Protein AF-A0A2V5MJE3-F1 (afdb_monomer_lite)

Structure (mmCIF, N/CA/C/O backbone):
data_AF-A0A2V5MJE3-F1
#
_entry.id   AF-A0A2V5MJE3-F1
#
loop_
_atom_site.group_PDB
_atom_site.id
_atom_site.type_symbol
_atom_site.label_atom_id
_atom_site.label_alt_id
_atom_site.label_comp_id
_atom_site.label_asym_id
_atom_site.label_entity_id
_atom_site.label_seq_id
_atom_site.pdbx_PDB_ins_code
_atom_site.Cartn_x
_atom_site.Cartn_y
_atom_site.Cartn_z
_atom_site.occupancy
_atom_site.B_iso_or_equiv
_atom_site.auth_seq_id
_atom_site.auth_comp_id
_atom_site.auth_asym_id
_atom_site.auth_atom_id
_atom_site.pdbx_PDB_model_num
ATOM 1 N N . MET A 1 1 ? -2.260 16.675 9.552 1.00 56.50 1 MET A N 1
ATOM 2 C CA . MET A 1 1 ? -2.478 15.252 9.906 1.00 56.50 1 MET A CA 1
ATOM 3 C C . MET A 1 1 ? -3.035 15.074 11.320 1.00 56.50 1 MET A C 1
ATOM 5 O O . MET A 1 1 ? -4.182 14.671 11.434 1.00 56.50 1 MET A O 1
ATOM 9 N N . ARG A 1 2 ? -2.314 15.450 12.391 1.00 57.69 2 ARG A N 1
ATOM 10 C CA . ARG A 1 2 ? -2.773 15.284 13.791 1.00 57.69 2 ARG A CA 1
ATOM 11 C C . ARG A 1 2 ? -4.132 15.934 14.104 1.00 57.69 2 ARG A C 1
ATOM 13 O O . ARG A 1 2 ? -4.982 15.295 14.707 1.00 57.69 2 ARG A O 1
ATOM 20 N N . GLY A 1 3 ? -4.358 17.166 13.639 1.00 64.81 3 GLY A N 1
ATOM 21 C CA . GLY A 1 3 ? -5.637 17.865 13.837 1.00 64.81 3 GLY A CA 1
ATOM 22 C C . GLY A 1 3 ? -6.823 17.187 13.143 1.00 64.81 3 GLY A C 1
ATOM 23 O O . GLY A 1 3 ? -7.894 17.089 13.729 1.00 64.81 3 GLY A O 1
ATOM 24 N N . TYR A 1 4 ? -6.613 16.647 11.938 1.00 70.19 4 TYR A N 1
ATOM 25 C CA . TYR A 1 4 ? -7.650 15.916 11.204 1.00 70.19 4 TYR A CA 1
ATOM 26 C C . TYR A 1 4 ? -7.988 14.581 11.877 1.00 70.19 4 TYR A C 1
ATOM 28 O O . TYR A 1 4 ? -9.159 14.283 12.061 1.00 70.19 4 TYR A O 1
ATOM 36 N N . LEU A 1 5 ? -6.980 13.810 12.308 1.00 66.38 5 LEU A N 1
ATOM 37 C CA . LEU A 1 5 ? -7.201 12.525 12.983 1.00 66.38 5 LEU A CA 1
ATOM 38 C C . LEU A 1 5 ? -7.957 12.692 14.309 1.00 66.38 5 LEU A C 1
ATOM 40 O O . LEU A 1 5 ? -8.891 11.942 14.573 1.00 66.38 5 LEU A O 1
ATOM 44 N N . HIS A 1 6 ? -7.609 13.712 15.101 1.00 64.00 6 HIS A N 1
ATOM 45 C CA . HIS A 1 6 ? -8.340 14.032 16.330 1.00 64.00 6 HIS A CA 1
ATOM 46 C C . HIS A 1 6 ? -9.774 14.482 16.056 1.00 64.00 6 HIS A C 1
ATOM 48 O O . HIS A 1 6 ? -10.692 14.034 16.737 1.00 64.00 6 HIS A O 1
ATOM 54 N N . TRP A 1 7 ? -9.976 15.345 15.057 1.00 70.44 7 TRP A N 1
ATOM 55 C CA . TRP A 1 7 ? -11.313 15.788 14.667 1.00 70.44 7 TRP A CA 1
ATOM 56 C C . TRP A 1 7 ? -12.177 14.629 14.143 1.00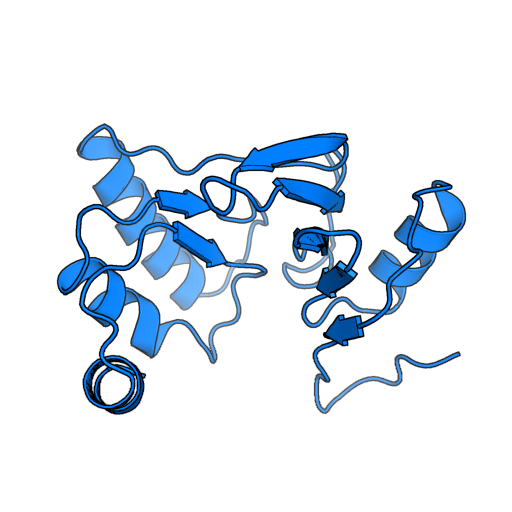 70.44 7 TRP A C 1
ATOM 58 O O . TRP A 1 7 ? -13.354 14.545 14.476 1.00 70.44 7 TRP A O 1
ATOM 68 N N . ALA A 1 8 ? -11.580 13.690 13.405 1.00 66.00 8 ALA A N 1
ATOM 69 C CA . ALA A 1 8 ? -12.234 12.479 12.912 1.00 66.00 8 ALA A CA 1
ATOM 70 C C . ALA A 1 8 ? -12.448 11.399 13.999 1.00 66.00 8 ALA A C 1
ATOM 72 O O . ALA A 1 8 ? -12.935 10.314 13.691 1.00 66.00 8 ALA A O 1
ATOM 73 N N . GLY A 1 9 ? -12.073 11.660 15.260 1.00 68.31 9 GLY A N 1
ATOM 74 C CA . GLY A 1 9 ? -12.240 10.721 16.376 1.00 68.31 9 GLY A CA 1
ATOM 75 C C . GLY A 1 9 ? -11.301 9.508 16.342 1.00 68.31 9 GLY A C 1
ATOM 76 O O . GLY A 1 9 ? -11.528 8.529 17.055 1.00 68.31 9 GLY A O 1
ATOM 77 N N . VAL A 1 10 ? -10.241 9.547 15.527 1.00 67.56 10 VAL A N 1
ATOM 78 C CA . VAL A 1 10 ? -9.266 8.457 15.405 1.00 67.56 10 VAL A CA 1
ATOM 79 C C . VAL A 1 10 ? -8.329 8.478 16.610 1.00 67.56 10 VAL A C 1
ATOM 81 O O . VAL A 1 10 ? -7.361 9.233 16.660 1.00 67.56 10 VAL A O 1
ATOM 84 N N . ASN A 1 11 ? -8.613 7.613 17.583 1.00 64.31 11 ASN A N 1
ATOM 85 C CA . ASN A 1 11 ? -7.830 7.495 18.818 1.00 64.31 11 ASN A CA 1
ATOM 86 C C . ASN A 1 11 ? -6.788 6.363 18.781 1.00 64.31 11 ASN A C 1
ATOM 88 O O . ASN A 1 11 ? -5.959 6.262 19.683 1.00 64.31 11 ASN A O 1
ATOM 92 N N . GLN A 1 12 ? -6.820 5.503 17.757 1.00 62.75 12 GLN A N 1
ATOM 93 C CA . GLN A 1 12 ? -5.835 4.441 17.543 1.00 62.75 12 GLN A CA 1
ATOM 94 C C . GLN A 1 12 ? -5.557 4.249 16.052 1.00 62.75 12 GLN A C 1
ATOM 96 O O . GLN A 1 12 ? -6.478 4.212 15.241 1.00 62.75 12 GLN A O 1
ATOM 101 N N . LEU A 1 13 ? -4.280 4.072 15.716 1.00 65.12 13 LEU A N 1
ATOM 102 C CA . LEU A 1 13 ? -3.821 3.653 14.397 1.00 65.12 13 LEU A CA 1
ATOM 103 C C . LEU A 1 13 ? -3.150 2.287 14.519 1.00 65.12 13 LEU A C 1
ATOM 105 O O . LEU A 1 13 ? -2.193 2.116 15.276 1.00 65.12 13 LEU A O 1
ATOM 109 N N . THR A 1 14 ? -3.666 1.310 13.779 1.00 64.12 14 THR A N 1
ATOM 110 C CA . THR A 1 14 ? -3.206 -0.084 13.848 1.00 64.12 14 THR A CA 1
ATOM 111 C C . THR A 1 14 ? -2.098 -0.377 12.838 1.00 64.12 14 THR A C 1
ATOM 113 O O . THR A 1 14 ? -1.239 -1.223 13.090 1.00 64.12 14 THR A O 1
ATOM 116 N N . GLY A 1 15 ? -2.076 0.350 11.720 1.00 65.25 15 GLY A N 1
ATOM 117 C CA . GLY A 1 15 ? -1.092 0.183 10.660 1.00 65.25 15 GLY A CA 1
ATOM 118 C C . GLY A 1 15 ? -0.798 1.487 9.927 1.00 65.25 15 GLY A C 1
ATOM 119 O O . GLY A 1 15 ? -1.655 2.363 9.829 1.00 65.25 15 GLY A O 1
ATOM 120 N N . LEU A 1 16 ? 0.428 1.596 9.428 1.00 72.19 16 LEU A N 1
ATOM 121 C CA . LEU A 1 16 ? 0.898 2.636 8.527 1.00 72.19 16 LEU A CA 1
ATOM 122 C C . LEU A 1 16 ? 1.618 1.953 7.369 1.00 72.19 16 LEU A C 1
ATOM 124 O O . LEU A 1 16 ? 2.581 1.217 7.591 1.00 72.19 16 LEU A O 1
ATOM 128 N N . VAL A 1 17 ? 1.146 2.206 6.152 1.00 70.62 17 VAL A N 1
ATOM 129 C CA . VAL A 1 17 ? 1.814 1.779 4.923 1.00 70.62 17 VAL A CA 1
ATOM 130 C C . VAL A 1 17 ? 2.564 2.973 4.363 1.00 70.62 17 VAL A C 1
ATOM 132 O O . VAL A 1 17 ? 1.961 4.011 4.091 1.00 70.62 17 VAL A O 1
ATOM 135 N N . LEU A 1 18 ? 3.874 2.822 4.206 1.00 67.38 18 LEU A N 1
ATOM 136 C CA . LEU A 1 18 ? 4.715 3.762 3.483 1.00 67.38 18 LEU A CA 1
ATOM 137 C C . LEU A 1 18 ? 4.917 3.205 2.081 1.00 67.38 18 LEU A C 1
ATOM 139 O O . LEU A 1 18 ? 5.621 2.216 1.891 1.00 67.38 18 LEU A O 1
ATOM 143 N N . THR A 1 19 ? 4.227 3.796 1.110 1.00 58.62 19 THR A N 1
ATOM 144 C CA . THR A 1 19 ? 4.228 3.292 -0.264 1.00 58.62 19 THR A CA 1
ATOM 145 C C . THR A 1 19 ? 5.563 3.551 -0.962 1.00 58.62 19 THR A C 1
ATOM 147 O O . THR A 1 19 ? 6.046 2.673 -1.673 1.00 58.62 19 THR A O 1
ATOM 150 N N . HIS A 1 20 ? 6.194 4.702 -0.711 1.00 61.41 20 HIS A N 1
ATOM 151 C CA . HIS A 1 20 ? 7.543 5.051 -1.165 1.00 61.41 20 HIS A CA 1
ATOM 152 C C . HIS A 1 20 ? 8.181 6.115 -0.249 1.00 61.41 20 HIS A C 1
ATOM 154 O O . HIS A 1 20 ? 7.524 6.710 0.609 1.00 61.41 20 HIS A O 1
ATOM 160 N N . GLY A 1 21 ? 9.492 6.314 -0.398 1.00 52.84 21 GLY A N 1
ATOM 161 C CA . GLY A 1 21 ? 10.320 7.152 0.469 1.00 52.84 21 GLY A CA 1
ATOM 162 C C . GLY A 1 21 ? 10.348 8.639 0.117 1.00 52.84 21 GLY A C 1
ATOM 163 O O . GLY A 1 21 ? 11.399 9.247 0.310 1.00 52.84 21 GLY A O 1
ATOM 164 N N . ASP A 1 22 ? 9.264 9.239 -0.386 1.00 51.81 22 ASP A N 1
ATOM 165 C CA . ASP A 1 22 ? 9.331 10.641 -0.805 1.00 51.81 22 ASP A CA 1
ATOM 166 C C . ASP A 1 22 ? 9.557 11.601 0.378 1.00 51.81 22 ASP A C 1
ATOM 168 O O . ASP A 1 22 ? 8.791 11.737 1.343 1.00 51.81 22 ASP A O 1
ATOM 172 N N . SER A 1 23 ? 10.669 12.311 0.236 1.00 46.53 23 SER A N 1
ATOM 173 C CA . SER A 1 23 ? 11.122 13.472 0.979 1.00 46.53 23 SER A CA 1
ATOM 174 C C . SER A 1 23 ? 10.040 14.512 1.315 1.00 46.53 23 SER A C 1
ATOM 176 O O . SER A 1 23 ? 10.122 15.112 2.392 1.00 46.53 23 SER A O 1
ATOM 178 N N . GLN A 1 24 ? 9.017 14.708 0.471 1.00 49.62 24 GLN A N 1
ATOM 179 C CA . GLN A 1 24 ? 7.966 15.708 0.712 1.00 49.62 24 GLN A CA 1
ATOM 180 C C . GLN A 1 24 ? 6.935 15.291 1.780 1.00 49.62 24 GLN A C 1
ATOM 182 O O . GLN A 1 24 ? 6.218 16.143 2.308 1.00 49.62 24 GLN A O 1
ATOM 187 N N . HIS A 1 25 ? 6.912 14.015 2.191 1.00 52.25 25 HIS A N 1
ATOM 188 C CA . HIS A 1 25 ? 5.867 13.452 3.063 1.00 52.25 25 HIS A CA 1
ATOM 189 C C . HIS A 1 25 ? 6.357 12.993 4.456 1.00 52.25 25 HIS A C 1
ATOM 191 O O . HIS A 1 25 ? 5.554 12.729 5.356 1.00 52.25 25 HIS A O 1
ATOM 197 N N . ILE A 1 26 ? 7.673 12.956 4.704 1.00 54.66 26 ILE A N 1
ATOM 198 C CA . ILE A 1 26 ? 8.258 12.337 5.916 1.00 54.66 26 ILE A CA 1
ATOM 199 C C . ILE A 1 26 ? 8.167 13.214 7.180 1.00 54.66 26 ILE A C 1
ATOM 201 O O . ILE A 1 26 ? 8.245 12.704 8.301 1.00 54.66 26 ILE A O 1
ATOM 205 N N . GLY A 1 27 ? 7.922 14.522 7.042 1.00 55.19 27 GLY A N 1
ATOM 206 C CA . GLY A 1 27 ? 7.810 15.438 8.187 1.00 55.19 27 GLY A CA 1
ATOM 207 C C . GLY A 1 27 ? 6.700 15.070 9.184 1.00 55.19 27 GLY A C 1
ATOM 208 O O . GLY A 1 27 ? 6.860 15.286 10.384 1.00 55.19 27 GLY A O 1
ATOM 209 N N . GLY A 1 28 ? 5.598 14.475 8.712 1.00 60.06 28 GLY A N 1
ATOM 210 C CA . GLY A 1 28 ? 4.485 14.045 9.566 1.00 60.06 28 GLY A CA 1
ATOM 211 C C . GLY A 1 28 ? 4.669 12.664 10.201 1.00 60.06 28 GLY A C 1
ATOM 212 O O . GLY A 1 28 ? 4.084 12.392 11.250 1.00 60.06 28 GLY A O 1
ATOM 213 N N . ILE A 1 29 ? 5.492 11.798 9.599 1.00 66.38 29 ILE A N 1
ATOM 214 C CA . ILE A 1 29 ? 5.637 10.392 10.009 1.00 66.38 29 ILE A CA 1
ATOM 215 C C . ILE A 1 29 ? 6.348 10.287 11.360 1.00 66.38 29 ILE A C 1
ATOM 217 O O . ILE A 1 29 ? 5.919 9.530 12.224 1.00 66.38 29 ILE A O 1
ATOM 221 N N . THR A 1 30 ? 7.397 11.079 11.588 1.00 65.94 30 THR A N 1
ATOM 222 C CA . THR A 1 30 ? 8.124 11.123 12.873 1.00 65.94 30 THR A CA 1
ATOM 223 C C . THR A 1 30 ? 7.210 11.448 14.049 1.00 65.94 30 THR A C 1
ATOM 225 O O . THR A 1 30 ? 7.285 10.810 15.102 1.00 65.94 30 THR A O 1
ATOM 228 N N . GLN A 1 31 ? 6.337 12.438 13.868 1.00 68.06 31 GLN A N 1
ATOM 229 C CA . GLN A 1 31 ? 5.389 12.849 14.893 1.00 68.06 31 GLN A CA 1
ATOM 230 C C . GLN A 1 31 ? 4.300 11.787 15.095 1.00 68.06 31 GLN A C 1
ATOM 232 O O . GLN A 1 31 ? 3.989 11.451 16.234 1.00 68.06 31 GLN A O 1
ATOM 237 N N . LEU A 1 32 ? 3.802 11.181 14.012 1.00 71.00 32 LEU A N 1
ATOM 238 C CA . LEU A 1 32 ? 2.828 10.090 14.072 1.00 71.00 32 LEU A CA 1
ATOM 239 C C . LEU A 1 32 ? 3.375 8.853 14.805 1.00 71.00 32 LEU A C 1
ATOM 241 O O . LEU A 1 32 ? 2.692 8.297 15.655 1.00 71.00 32 LEU A O 1
ATOM 245 N N . LEU A 1 33 ? 4.613 8.441 14.522 1.00 69.44 33 LEU A N 1
ATOM 246 C CA . LEU A 1 33 ? 5.256 7.306 15.197 1.00 69.44 33 LEU A CA 1
ATOM 247 C C . LEU A 1 33 ? 5.486 7.573 16.692 1.00 69.44 33 LEU A C 1
ATOM 249 O O . LEU A 1 33 ? 5.466 6.639 17.493 1.00 69.44 33 LEU A O 1
ATOM 253 N N . SER A 1 34 ? 5.675 8.841 17.069 1.00 69.25 34 SER A N 1
ATOM 254 C CA . SER A 1 34 ? 5.779 9.257 18.472 1.00 69.25 34 SER A CA 1
ATOM 255 C C . SER A 1 34 ? 4.421 9.210 19.180 1.00 69.25 34 SER A C 1
ATOM 257 O O . SER A 1 34 ? 4.335 8.731 20.308 1.00 69.25 34 SER A O 1
ATOM 259 N N . ASP A 1 35 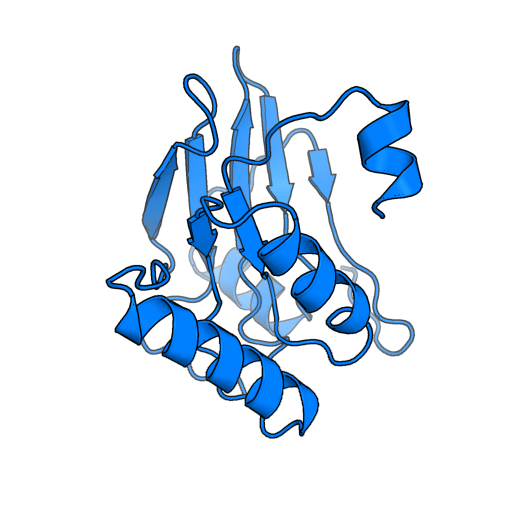? 3.358 9.670 18.512 1.00 71.44 35 ASP A N 1
ATOM 260 C CA . ASP A 1 35 ? 1.994 9.680 19.053 1.00 71.44 35 ASP A CA 1
ATOM 261 C C . ASP A 1 35 ? 1.360 8.266 19.076 1.00 71.44 35 ASP A C 1
ATOM 263 O O . ASP A 1 35 ? 0.542 7.966 19.946 1.00 71.44 35 ASP A O 1
ATOM 267 N N . PHE A 1 36 ? 1.762 7.371 18.163 1.00 71.12 36 PHE A N 1
ATOM 268 C CA . PHE A 1 36 ? 1.218 6.014 18.005 1.00 71.12 36 PHE A CA 1
ATOM 269 C C . PHE A 1 36 ? 2.321 4.941 18.030 1.00 71.12 36 PHE A C 1
ATOM 271 O O . PHE A 1 36 ? 2.589 4.282 17.024 1.00 71.12 36 PHE A O 1
ATOM 278 N N . PRO A 1 37 ? 2.941 4.674 19.192 1.00 64.38 37 PRO A N 1
ATOM 279 C CA . PRO A 1 37 ? 4.132 3.827 19.274 1.00 64.38 37 PRO A CA 1
ATOM 280 C C . PRO A 1 37 ? 3.888 2.357 18.896 1.00 64.38 37 PRO A C 1
ATOM 282 O O . PRO A 1 37 ? 4.841 1.630 18.634 1.00 64.38 37 PRO A O 1
ATOM 285 N N . ARG A 1 38 ? 2.636 1.881 18.893 1.00 66.12 38 ARG A N 1
ATOM 286 C CA . ARG A 1 38 ? 2.275 0.476 18.609 1.00 66.12 38 ARG A CA 1
ATOM 287 C C . ARG A 1 38 ? 1.847 0.221 17.161 1.00 66.12 38 ARG A C 1
ATOM 289 O O . ARG A 1 38 ? 1.421 -0.889 16.855 1.00 66.12 38 ARG A O 1
ATOM 296 N N . ILE A 1 39 ? 1.928 1.228 16.297 1.00 69.56 39 ILE A N 1
ATOM 297 C CA . ILE A 1 39 ? 1.498 1.114 14.906 1.00 69.56 39 ILE A CA 1
ATOM 298 C C . ILE A 1 39 ? 2.369 0.100 14.153 1.00 69.56 39 ILE A C 1
ATOM 300 O O . ILE A 1 39 ? 3.596 0.103 14.285 1.00 69.56 39 ILE A O 1
ATOM 304 N N . ARG A 1 40 ? 1.750 -0.799 13.377 1.00 67.88 40 ARG A N 1
ATOM 305 C CA . ARG A 1 40 ? 2.507 -1.679 12.480 1.00 67.88 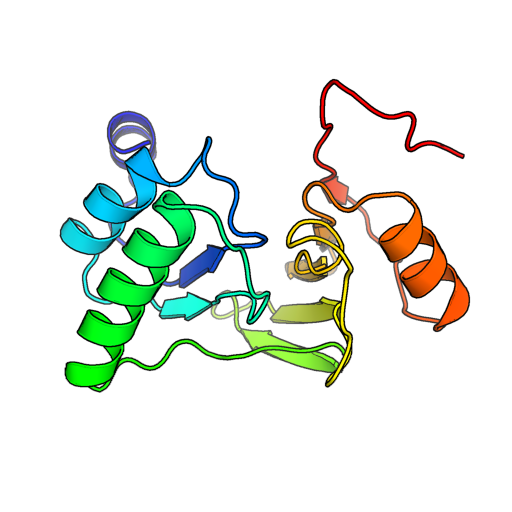40 ARG A CA 1
ATOM 306 C C . ARG A 1 40 ? 2.987 -0.879 11.281 1.00 67.88 40 ARG A C 1
ATOM 308 O O . ARG A 1 40 ? 2.172 -0.277 10.592 1.00 67.88 40 ARG A O 1
ATOM 315 N N . LEU A 1 41 ? 4.290 -0.902 11.031 1.00 69.62 41 LEU A N 1
ATOM 316 C CA . LEU A 1 41 ? 4.879 -0.240 9.878 1.00 69.62 41 LEU A CA 1
ATOM 317 C C . LEU A 1 41 ? 5.094 -1.244 8.747 1.00 69.62 41 LEU A C 1
ATOM 319 O O . LEU A 1 41 ? 5.745 -2.274 8.939 1.00 69.62 41 LEU A O 1
ATOM 323 N N . ILE A 1 42 ? 4.546 -0.925 7.582 1.00 69.31 42 ILE A N 1
ATOM 324 C CA . ILE A 1 42 ? 4.866 -1.574 6.315 1.00 69.31 42 ILE A CA 1
ATOM 325 C C . ILE A 1 42 ? 5.694 -0.567 5.531 1.00 69.31 42 ILE A C 1
ATOM 327 O O . ILE A 1 42 ? 5.265 0.574 5.354 1.00 69.31 42 ILE A O 1
ATOM 331 N N . ASP A 1 43 ? 6.884 -0.988 5.121 1.00 66.19 43 ASP A N 1
ATOM 332 C CA . ASP A 1 43 ? 7.841 -0.140 4.423 1.00 66.19 43 ASP A CA 1
ATOM 333 C C . ASP A 1 43 ? 8.327 -0.839 3.157 1.00 66.19 43 ASP A C 1
ATOM 335 O O . ASP A 1 43 ? 8.456 -2.069 3.108 1.00 66.19 43 ASP A O 1
ATOM 339 N N . ASN A 1 44 ? 8.599 -0.037 2.141 1.00 62.56 44 ASN A N 1
ATOM 340 C CA . ASN A 1 44 ? 9.162 -0.495 0.890 1.00 62.56 44 ASN A CA 1
ATOM 341 C C . ASN A 1 44 ? 10.692 -0.625 1.042 1.00 62.56 44 ASN A C 1
ATOM 343 O O . ASN A 1 44 ? 11.338 0.333 1.465 1.00 62.56 44 ASN A O 1
ATOM 347 N N . PRO A 1 45 ? 11.315 -1.770 0.695 1.00 53.12 45 PRO A N 1
ATOM 348 C CA . PRO A 1 45 ? 12.766 -1.962 0.812 1.00 53.12 45 PRO A CA 1
ATOM 349 C C . PRO A 1 45 ? 13.614 -1.129 -0.169 1.00 53.12 45 PRO A C 1
ATOM 351 O O . PRO A 1 45 ? 14.822 -1.364 -0.265 1.00 53.12 45 PRO A O 1
ATOM 354 N N . ALA A 1 46 ? 13.012 -0.194 -0.903 1.00 55.03 46 ALA A N 1
ATOM 355 C CA . ALA A 1 46 ? 13.676 0.576 -1.933 1.00 55.03 46 ALA A CA 1
ATOM 356 C C . ALA A 1 46 ? 14.840 1.428 -1.403 1.00 55.03 46 ALA A C 1
ATOM 358 O O . ALA A 1 46 ? 14.644 2.237 -0.490 1.00 55.03 46 ALA A O 1
ATOM 359 N N . PRO A 1 47 ? 16.060 1.287 -1.958 1.00 50.25 47 PRO A N 1
ATOM 360 C CA . PRO A 1 47 ? 17.199 2.082 -1.534 1.00 50.25 47 PRO A CA 1
ATOM 361 C C . PRO A 1 47 ? 17.095 3.507 -2.091 1.00 50.25 47 PRO A C 1
ATOM 363 O O . PRO A 1 47 ? 17.639 3.816 -3.149 1.00 50.25 47 PRO A O 1
ATOM 366 N N . ASP A 1 48 ? 16.452 4.405 -1.349 1.00 53.28 48 ASP A N 1
ATOM 367 C CA . ASP A 1 48 ? 16.512 5.836 -1.643 1.00 53.28 48 ASP A CA 1
ATOM 368 C C . ASP A 1 48 ? 17.763 6.469 -1.004 1.00 53.28 48 ASP A C 1
ATOM 370 O O . ASP A 1 48 ? 18.041 6.348 0.196 1.00 53.28 48 ASP A O 1
ATOM 374 N N . ARG A 1 49 ? 18.546 7.178 -1.823 1.00 47.94 49 ARG A N 1
ATOM 375 C CA . ARG A 1 49 ? 19.762 7.893 -1.407 1.00 47.94 49 ARG A CA 1
ATOM 376 C C . ARG A 1 49 ? 19.462 9.248 -0.756 1.00 47.94 49 ARG A C 1
ATOM 378 O O . ARG A 1 49 ? 20.406 9.932 -0.332 1.00 47.94 49 ARG A O 1
ATOM 385 N N . SER A 1 50 ? 18.196 9.648 -0.639 1.00 53.66 50 SER A N 1
ATOM 386 C CA . SER A 1 50 ? 17.811 10.908 -0.009 1.00 53.66 50 SER A CA 1
ATOM 387 C C . SER A 1 50 ? 18.188 10.962 1.484 1.00 53.66 50 SER A C 1
ATOM 389 O O . SER A 1 50 ? 18.198 9.976 2.229 1.00 53.66 50 SER A O 1
ATOM 391 N N . VAL A 1 51 ? 18.538 12.165 1.957 1.00 51.75 51 VAL A N 1
ATOM 392 C CA . VAL A 1 51 ? 18.862 12.436 3.375 1.00 51.75 51 VAL A CA 1
ATOM 393 C C . VAL A 1 51 ? 17.685 12.073 4.290 1.00 51.75 51 VAL A C 1
ATOM 395 O O . VAL A 1 51 ? 17.880 11.694 5.449 1.00 51.75 51 VAL A O 1
ATOM 398 N N . ILE A 1 52 ? 16.469 12.193 3.761 1.00 54.38 52 ILE A N 1
ATOM 399 C CA . ILE A 1 52 ? 15.223 12.020 4.493 1.00 54.38 52 ILE A CA 1
ATOM 400 C C . ILE A 1 52 ? 14.886 10.533 4.628 1.00 54.38 52 ILE A C 1
ATOM 402 O O . ILE A 1 52 ? 14.579 10.101 5.741 1.00 54.38 52 ILE A O 1
ATOM 406 N N . HIS A 1 53 ? 15.104 9.725 3.584 1.00 57.94 53 HIS A N 1
ATOM 407 C CA . HIS A 1 53 ? 15.032 8.271 3.701 1.00 57.94 53 HIS A CA 1
ATOM 408 C C . HIS A 1 53 ? 16.045 7.748 4.723 1.00 57.94 53 HIS A C 1
ATOM 410 O O . HIS A 1 53 ? 15.658 7.052 5.649 1.00 57.94 53 HIS A O 1
ATOM 416 N N . ARG A 1 54 ? 17.304 8.217 4.715 1.00 60.44 54 ARG A N 1
ATOM 417 C CA . ARG A 1 54 ? 18.277 7.852 5.774 1.00 60.44 54 ARG A CA 1
ATOM 418 C C . ARG A 1 54 ? 17.806 8.183 7.193 1.00 60.44 54 ARG A C 1
ATOM 420 O O . ARG A 1 54 ? 18.295 7.586 8.154 1.00 60.44 54 ARG A O 1
ATOM 427 N N . ARG A 1 55 ? 16.939 9.188 7.362 1.00 61.22 55 ARG A N 1
ATOM 428 C CA . ARG A 1 55 ? 16.332 9.525 8.658 1.00 61.22 55 ARG A CA 1
ATOM 429 C C . ARG A 1 55 ? 15.194 8.564 8.988 1.00 61.22 55 ARG A C 1
ATOM 431 O O . ARG A 1 55 ? 15.149 8.100 10.123 1.00 61.22 55 ARG A O 1
ATOM 438 N N . LEU A 1 56 ? 14.344 8.242 8.014 1.00 61.91 56 LEU A N 1
ATOM 439 C CA . LEU A 1 56 ? 13.311 7.218 8.134 1.00 61.91 56 LEU A CA 1
ATOM 440 C C . LEU A 1 56 ? 13.930 5.853 8.458 1.00 61.91 56 LEU A C 1
ATOM 442 O O . LEU A 1 56 ? 13.588 5.293 9.490 1.00 61.91 56 LEU A O 1
ATOM 446 N N . SER A 1 57 ? 14.927 5.389 7.698 1.00 62.72 57 SER A N 1
ATOM 447 C CA . SER A 1 57 ? 15.648 4.139 7.965 1.00 62.72 57 SER A CA 1
ATOM 448 C C . SER A 1 57 ? 16.250 4.127 9.370 1.00 62.72 57 SER A C 1
ATOM 450 O O . SER A 1 57 ? 16.201 3.109 10.039 1.00 62.72 57 SER A O 1
ATOM 452 N N . ARG A 1 58 ? 16.761 5.260 9.881 1.00 64.88 58 ARG A N 1
ATOM 453 C CA . ARG A 1 58 ? 17.247 5.355 11.273 1.00 64.88 58 ARG A CA 1
ATOM 454 C C . ARG A 1 58 ? 16.140 5.182 12.308 1.00 64.88 58 ARG A C 1
ATOM 456 O O . ARG A 1 58 ? 16.366 4.538 13.327 1.00 64.88 58 ARG A O 1
ATOM 463 N N . ILE A 1 59 ? 14.970 5.769 12.073 1.00 64.12 59 ILE A N 1
ATOM 464 C CA . ILE A 1 59 ? 13.805 5.618 12.955 1.00 64.12 59 ILE A CA 1
ATOM 465 C C . ILE A 1 59 ? 13.315 4.174 12.908 1.00 64.12 59 ILE A C 1
ATOM 467 O O . ILE A 1 59 ? 13.104 3.566 13.952 1.00 64.12 59 ILE A O 1
ATOM 471 N N . VAL A 1 60 ? 13.213 3.615 11.706 1.00 63.66 60 VAL A N 1
ATOM 472 C CA . VAL A 1 60 ? 12.849 2.225 11.450 1.00 63.66 60 VAL A CA 1
ATOM 473 C C . VAL A 1 60 ? 13.821 1.269 12.138 1.00 63.66 60 VAL A C 1
ATOM 475 O O . VAL A 1 60 ? 13.382 0.441 12.924 1.00 63.66 60 VAL A O 1
ATOM 478 N N . SER A 1 61 ? 15.133 1.429 11.963 1.00 62.84 61 SER A N 1
ATOM 479 C CA . SER A 1 61 ? 16.144 0.638 12.675 1.00 62.84 61 SER A CA 1
ATOM 480 C C . SER A 1 61 ? 16.076 0.828 14.195 1.00 62.84 61 SER A C 1
ATOM 482 O O . SER A 1 61 ? 16.309 -0.115 14.948 1.00 62.84 61 SER A O 1
ATOM 484 N N . GLY A 1 62 ? 15.705 2.021 14.671 1.00 62.75 62 GLY A N 1
ATOM 485 C CA . GLY A 1 62 ? 15.395 2.252 16.083 1.00 62.75 62 GLY A CA 1
ATOM 486 C C . GLY A 1 62 ? 14.204 1.416 16.570 1.00 62.75 62 GLY A C 1
ATOM 487 O O . GLY A 1 62 ? 14.257 0.855 17.662 1.00 62.75 62 GLY A O 1
ATOM 488 N N . LEU A 1 63 ? 13.158 1.270 15.750 1.00 64.19 63 LEU A N 1
ATOM 489 C CA . LEU A 1 63 ? 12.020 0.385 16.021 1.00 64.19 63 LEU A CA 1
ATOM 490 C C . LEU A 1 63 ?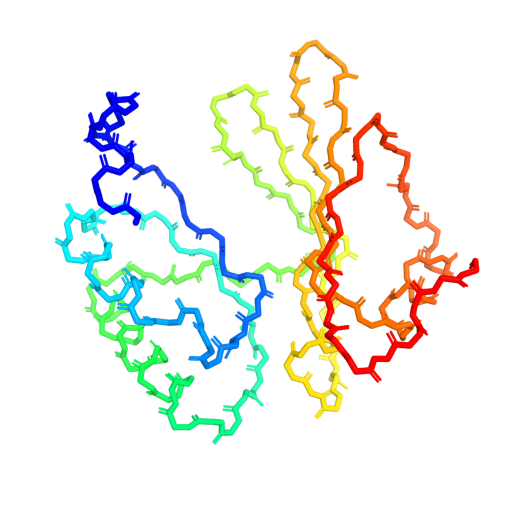 12.422 -1.100 15.957 1.00 64.19 63 LEU A C 1
ATOM 492 O O . LEU A 1 63 ? 11.981 -1.885 16.799 1.00 64.19 63 LEU A O 1
ATOM 496 N N . GLU A 1 64 ? 13.307 -1.490 15.035 1.00 61.59 64 GLU A N 1
ATOM 497 C CA . GLU A 1 64 ? 13.856 -2.852 14.962 1.00 61.59 64 GLU A CA 1
ATOM 498 C C . GLU A 1 64 ? 14.623 -3.231 16.234 1.00 61.59 64 GLU A C 1
ATOM 500 O O . GLU A 1 64 ? 14.451 -4.341 16.742 1.00 61.59 64 GLU A O 1
ATOM 505 N N . GLY A 1 65 ? 15.405 -2.299 16.793 1.00 58.47 65 GLY A N 1
ATOM 506 C CA . GLY A 1 65 ? 16.090 -2.469 18.080 1.00 58.47 65 GLY A CA 1
ATOM 507 C C . GLY A 1 65 ? 15.137 -2.688 19.262 1.00 58.47 65 GLY A C 1
ATOM 508 O O . GLY A 1 65 ? 15.522 -3.280 20.266 1.00 58.47 65 GLY A O 1
ATOM 509 N N . LEU A 1 66 ? 13.872 -2.281 19.121 1.00 62.53 66 LEU A N 1
ATOM 510 C CA . LEU A 1 66 ? 12.786 -2.526 20.076 1.00 62.53 66 LEU A CA 1
ATOM 511 C C . LEU A 1 66 ? 11.981 -3.802 19.752 1.00 62.53 66 LEU A C 1
ATOM 513 O O . LEU A 1 66 ? 10.896 -4.003 20.300 1.00 62.53 66 LEU A O 1
ATOM 517 N N . GLY A 1 67 ? 12.475 -4.650 18.843 1.00 58.44 67 GLY A N 1
ATOM 518 C CA . GLY A 1 67 ? 11.815 -5.884 18.406 1.00 58.44 67 GLY A CA 1
ATOM 519 C C . GLY A 1 67 ? 10.665 -5.673 17.415 1.00 58.44 67 GLY A C 1
ATOM 520 O O . GLY A 1 67 ? 9.903 -6.602 17.160 1.00 58.44 67 GLY A O 1
ATOM 521 N N . ARG A 1 68 ? 10.514 -4.468 16.849 1.00 63.19 68 ARG A N 1
ATOM 522 C CA . ARG A 1 68 ? 9.418 -4.096 15.938 1.00 63.19 68 ARG A CA 1
ATOM 523 C C . ARG A 1 68 ? 9.937 -3.966 14.512 1.00 63.19 68 ARG A C 1
ATOM 525 O O . ARG A 1 68 ? 10.118 -2.863 14.004 1.00 63.19 68 ARG A O 1
ATOM 532 N N . LYS A 1 69 ? 10.210 -5.109 13.882 1.00 61.09 69 LYS A N 1
ATOM 533 C CA . LYS A 1 69 ? 10.674 -5.143 12.492 1.00 61.09 69 LYS A CA 1
ATOM 534 C C . LYS A 1 69 ? 9.536 -4.793 11.528 1.00 61.09 69 LYS A C 1
ATOM 536 O O . LYS A 1 69 ? 8.468 -5.397 11.656 1.00 61.09 69 LYS A O 1
ATOM 541 N N . PRO A 1 70 ? 9.739 -3.864 10.577 1.00 64.69 70 PRO A N 1
ATOM 542 C CA . PRO A 1 70 ? 8.786 -3.658 9.496 1.00 64.69 70 PRO A CA 1
ATOM 543 C C . PRO A 1 70 ? 8.581 -4.953 8.718 1.00 64.69 70 PRO A C 1
ATOM 545 O O . PRO A 1 70 ? 9.529 -5.711 8.486 1.00 64.69 70 PRO A O 1
ATOM 548 N N . ALA A 1 71 ? 7.346 -5.195 8.291 1.00 67.81 71 ALA A N 1
ATOM 549 C CA . ALA A 1 71 ? 7.083 -6.264 7.342 1.00 67.81 71 ALA A CA 1
ATOM 550 C C . ALA A 1 71 ? 7.605 -5.826 5.968 1.00 67.81 71 ALA A C 1
ATOM 552 O O . ALA A 1 71 ? 7.153 -4.817 5.429 1.00 67.81 71 ALA A O 1
ATOM 553 N N . LYS A 1 72 ? 8.561 -6.580 5.419 1.00 72.44 72 LYS A N 1
ATOM 554 C CA . LYS A 1 72 ? 9.000 -6.427 4.029 1.00 72.44 72 LYS A CA 1
ATOM 555 C C . LYS A 1 72 ? 8.041 -7.224 3.160 1.00 72.44 72 LYS A C 1
ATOM 557 O O . LYS A 1 72 ? 8.131 -8.449 3.146 1.00 72.44 72 LYS A O 1
ATOM 562 N N . LEU A 1 73 ? 7.117 -6.529 2.510 1.00 79.12 73 LEU A N 1
ATOM 563 C CA . LEU A 1 73 ? 6.152 -7.145 1.610 1.00 79.12 73 LEU A CA 1
ATOM 564 C C . LEU A 1 73 ? 6.643 -7.064 0.166 1.00 79.12 73 LEU A C 1
ATOM 566 O O . LEU A 1 73 ? 7.346 -6.127 -0.212 1.00 79.12 73 LEU A O 1
ATOM 570 N N . ALA A 1 74 ? 6.260 -8.053 -0.626 1.00 84.31 74 ALA A N 1
ATOM 571 C CA . ALA A 1 74 ? 6.493 -8.119 -2.056 1.00 84.31 74 ALA A CA 1
ATOM 572 C C . ALA A 1 74 ? 5.245 -8.643 -2.775 1.00 84.31 74 ALA A C 1
ATOM 574 O O . ALA A 1 74 ? 4.318 -9.152 -2.147 1.00 84.31 74 ALA A O 1
ATOM 575 N N . ALA A 1 75 ? 5.239 -8.540 -4.104 1.00 87.25 75 ALA A N 1
ATOM 576 C CA . ALA A 1 75 ? 4.158 -9.050 -4.935 1.00 87.25 75 ALA A CA 1
ATOM 577 C C . ALA A 1 75 ? 3.839 -10.518 -4.598 1.00 87.25 75 ALA A C 1
ATOM 579 O O . ALA A 1 75 ? 4.745 -11.356 -4.540 1.00 87.25 75 ALA A O 1
ATOM 580 N N . GLY A 1 76 ? 2.556 -10.805 -4.386 1.00 87.81 76 GLY A N 1
ATOM 581 C CA . GLY A 1 76 ? 2.040 -12.112 -3.975 1.00 87.81 76 GLY A CA 1
ATOM 582 C C . GLY A 1 76 ? 1.907 -12.305 -2.461 1.00 87.81 76 GLY A C 1
ATOM 583 O O . GLY A 1 76 ? 1.271 -13.269 -2.040 1.00 87.81 76 GLY A O 1
ATOM 584 N N . ASP A 1 77 ? 2.461 -11.411 -1.636 1.00 89.38 77 ASP A N 1
ATOM 585 C CA . ASP A 1 77 ? 2.181 -11.405 -0.200 1.00 89.38 77 ASP A CA 1
ATOM 586 C C . ASP A 1 77 ? 0.799 -10.773 0.071 1.00 89.38 77 ASP A C 1
ATOM 588 O O . ASP A 1 77 ? 0.344 -9.888 -0.656 1.00 89.38 77 ASP A O 1
ATOM 592 N N . ASN A 1 78 ? 0.151 -11.180 1.165 1.00 89.94 78 ASN A N 1
ATOM 593 C CA . ASN A 1 78 ? -1.082 -10.563 1.647 1.00 89.94 78 ASN A CA 1
ATOM 594 C C . ASN A 1 78 ? -1.036 -10.300 3.154 1.00 89.94 78 ASN A C 1
ATOM 596 O O . ASN A 1 78 ? -0.229 -10.870 3.896 1.00 89.94 78 ASN A O 1
ATOM 600 N N . PHE A 1 79 ? -1.888 -9.390 3.616 1.00 85.19 79 PHE A N 1
ATOM 601 C CA . PHE A 1 79 ? -2.023 -9.097 5.035 1.00 85.19 79 PHE A CA 1
ATOM 602 C C . PHE A 1 79 ? -3.411 -8.571 5.390 1.00 85.19 79 PHE A C 1
ATOM 604 O O . PHE A 1 79 ? -4.085 -7.902 4.611 1.00 85.19 79 PHE A O 1
ATOM 611 N N . HIS A 1 80 ? -3.820 -8.817 6.632 1.00 84.25 80 HIS A N 1
ATOM 612 C CA . HIS A 1 80 ? -5.012 -8.194 7.194 1.00 84.25 80 HIS A CA 1
ATOM 613 C C . HIS A 1 80 ? -4.743 -6.715 7.490 1.00 84.25 80 HIS A C 1
ATOM 615 O O . HIS A 1 80 ? -3.932 -6.388 8.372 1.00 84.25 80 HIS A O 1
ATOM 621 N N . PHE A 1 81 ? -5.430 -5.834 6.759 1.00 78.94 81 PHE A N 1
ATOM 622 C CA . PHE A 1 81 ? -5.438 -4.390 7.001 1.00 78.94 81 PHE A CA 1
ATOM 623 C C . PHE A 1 81 ? -6.324 -4.049 8.206 1.00 78.94 81 PHE A C 1
ATOM 625 O O . PHE A 1 81 ? -5.965 -3.220 9.043 1.00 78.94 81 PHE A O 1
ATOM 632 N N . SER A 1 82 ? -7.451 -4.750 8.337 1.00 77.94 82 SER A N 1
ATOM 633 C CA . SER A 1 82 ? -8.318 -4.742 9.515 1.00 77.94 82 SER A CA 1
ATOM 634 C C . SER A 1 82 ? -8.812 -6.164 9.808 1.00 77.94 82 SER A C 1
ATOM 636 O O . SER A 1 82 ? -8.339 -7.126 9.204 1.00 77.94 82 SER A O 1
ATOM 638 N N . ARG A 1 83 ? -9.753 -6.320 10.748 1.00 82.31 83 ARG A N 1
ATOM 639 C CA . ARG A 1 83 ? -10.382 -7.621 11.020 1.00 82.31 83 ARG A CA 1
ATOM 640 C C . ARG A 1 83 ? -11.015 -8.218 9.759 1.00 82.31 83 ARG A C 1
ATOM 642 O O . ARG A 1 83 ? -10.880 -9.415 9.533 1.00 82.31 83 ARG A O 1
ATOM 649 N N . ASP A 1 84 ? -11.645 -7.365 8.957 1.00 87.00 84 ASP A N 1
ATOM 650 C CA . ASP A 1 84 ? -12.501 -7.790 7.852 1.00 87.00 84 ASP A CA 1
ATOM 651 C C . ASP A 1 84 ? -11.937 -7.377 6.479 1.00 87.00 84 ASP A C 1
ATOM 653 O O . ASP A 1 84 ? -12.389 -7.886 5.462 1.00 87.00 84 ASP A O 1
ATOM 657 N N . ALA A 1 85 ? -10.930 -6.493 6.435 1.00 87.38 85 ALA A N 1
ATOM 658 C CA . ALA A 1 85 ? -10.295 -6.050 5.194 1.00 87.38 85 ALA A CA 1
ATOM 659 C C . ALA A 1 85 ? -8.930 -6.718 4.969 1.00 87.38 85 ALA A C 1
ATOM 661 O O . ALA A 1 85 ? -8.062 -6.700 5.855 1.00 87.38 85 ALA A O 1
ATOM 662 N N . VAL A 1 86 ? -8.731 -7.254 3.764 1.00 91.38 86 VAL A N 1
ATOM 663 C CA . VAL A 1 86 ? -7.503 -7.942 3.335 1.00 91.38 86 VAL A CA 1
ATOM 664 C C . VAL A 1 86 ? -6.838 -7.143 2.225 1.00 91.38 86 VAL A C 1
ATOM 666 O O . VAL A 1 86 ? -7.505 -6.665 1.312 1.00 91.38 86 VAL A O 1
ATOM 669 N N . ALA A 1 87 ? -5.527 -6.976 2.336 1.00 90.81 87 ALA A N 1
ATOM 670 C CA . ALA A 1 87 ? -4.698 -6.277 1.375 1.00 90.81 87 ALA A CA 1
ATOM 671 C C . ALA A 1 87 ? -3.757 -7.266 0.683 1.00 90.81 87 ALA A C 1
ATOM 673 O O . ALA A 1 87 ? -2.962 -7.932 1.352 1.00 90.81 87 ALA A O 1
ATOM 674 N N . ASP A 1 88 ? -3.825 -7.306 -0.642 1.00 91.44 88 ASP A N 1
ATOM 675 C CA . ASP A 1 88 ? -2.923 -8.059 -1.504 1.00 91.44 88 ASP A CA 1
ATOM 676 C C . ASP A 1 88 ? -1.872 -7.116 -2.083 1.00 91.44 88 ASP A C 1
ATOM 678 O O . ASP A 1 88 ? -2.190 -6.047 -2.615 1.00 91.44 88 ASP A O 1
ATOM 682 N N . VAL A 1 89 ? -0.604 -7.503 -1.977 1.00 89.62 89 VAL A N 1
ATOM 683 C CA . VAL A 1 89 ? 0.506 -6.747 -2.555 1.00 89.62 89 VAL A CA 1
ATOM 684 C C . VAL A 1 89 ? 0.731 -7.234 -3.976 1.00 89.62 89 VAL A C 1
ATOM 686 O O . VAL A 1 89 ? 1.005 -8.410 -4.208 1.00 89.62 89 VAL A O 1
ATOM 689 N N . LEU A 1 90 ? 0.624 -6.322 -4.938 1.00 88.75 90 LEU A N 1
ATOM 690 C CA . LEU A 1 90 ? 0.763 -6.618 -6.366 1.00 88.75 90 LEU A CA 1
ATOM 691 C C . LEU A 1 90 ? 2.144 -6.234 -6.909 1.00 88.75 90 LEU A C 1
ATOM 693 O O . LEU A 1 90 ? 2.585 -6.756 -7.931 1.00 88.75 90 LEU A O 1
ATOM 697 N N . PHE A 1 91 ? 2.845 -5.333 -6.221 1.00 84.88 91 PHE A N 1
ATOM 698 C CA . PHE A 1 91 ? 4.159 -4.831 -6.615 1.00 84.88 91 PHE A CA 1
ATOM 699 C C . PHE A 1 91 ? 4.880 -4.210 -5.402 1.00 84.88 91 PHE A C 1
ATOM 701 O O . PHE A 1 91 ? 4.189 -3.682 -4.525 1.00 84.88 91 PHE A O 1
ATOM 708 N N . PRO A 1 92 ? 6.229 -4.236 -5.329 1.00 81.50 92 PRO A N 1
ATOM 709 C CA . PRO A 1 92 ? 7.177 -4.829 -6.281 1.00 81.50 92 PRO A CA 1
ATOM 710 C C . PRO A 1 92 ? 7.378 -6.338 -6.087 1.00 81.50 92 PRO A C 1
ATOM 712 O O . PRO A 1 92 ? 7.274 -6.833 -4.964 1.00 81.50 92 PRO A O 1
ATOM 715 N N . PRO A 1 93 ? 7.705 -7.106 -7.144 1.00 82.38 93 PRO A N 1
ATOM 716 C CA . PRO A 1 93 ? 8.108 -8.497 -6.981 1.00 82.38 93 PRO A CA 1
ATOM 717 C C . PRO A 1 93 ? 9.431 -8.610 -6.216 1.00 82.38 93 PRO A C 1
ATOM 719 O O . PRO A 1 93 ? 10.246 -7.685 -6.168 1.00 82.38 93 PRO A O 1
ATOM 722 N N . ARG A 1 94 ? 9.667 -9.774 -5.602 1.00 79.38 94 ARG A N 1
ATOM 723 C CA . ARG A 1 94 ? 10.904 -10.019 -4.846 1.00 79.38 94 ARG A CA 1
ATOM 724 C C . ARG A 1 94 ? 12.122 -9.863 -5.754 1.00 79.38 94 ARG A C 1
ATOM 726 O O . ARG A 1 94 ? 12.185 -10.467 -6.819 1.00 79.38 94 ARG A O 1
ATOM 733 N N . GLY A 1 95 ? 13.100 -9.081 -5.303 1.00 71.38 95 GLY A N 1
ATOM 734 C CA . GLY A 1 95 ? 14.326 -8.828 -6.063 1.00 71.38 95 GLY A CA 1
ATOM 735 C C . GLY A 1 95 ? 14.169 -7.827 -7.210 1.00 71.38 95 GLY A C 1
ATOM 736 O O . GLY A 1 95 ? 15.128 -7.632 -7.951 1.00 71.38 95 GLY A O 1
ATOM 737 N N . PHE A 1 96 ? 13.008 -7.175 -7.351 1.00 72.94 96 PHE A N 1
ATOM 738 C CA . PHE A 1 96 ? 12.873 -6.031 -8.246 1.00 72.94 96 PHE A CA 1
ATOM 739 C C . PHE A 1 96 ? 13.854 -4.934 -7.825 1.00 72.94 96 PHE A C 1
ATOM 741 O O . PHE A 1 96 ? 13.953 -4.614 -6.640 1.00 72.94 96 PHE A O 1
ATOM 748 N N . ALA A 1 97 ? 14.568 -4.362 -8.790 1.00 66.06 97 ALA A N 1
ATOM 749 C CA . ALA A 1 97 ? 15.514 -3.274 -8.586 1.00 66.06 97 ALA A CA 1
ATOM 750 C C . ALA A 1 97 ? 15.100 -2.112 -9.492 1.00 66.06 97 ALA A C 1
ATOM 752 O O . ALA A 1 97 ? 15.526 -2.037 -10.642 1.00 66.06 97 ALA A O 1
ATOM 753 N N . GLY A 1 98 ? 14.221 -1.254 -8.974 1.00 62.50 98 GLY A N 1
ATOM 754 C CA . GLY A 1 98 ? 13.845 -0.012 -9.645 1.00 62.50 98 GLY A CA 1
ATOM 755 C C . GLY A 1 98 ? 15.025 0.957 -9.677 1.00 62.50 98 GLY A C 1
ATOM 756 O O . GLY A 1 98 ? 15.907 0.895 -8.814 1.00 62.50 98 GLY A O 1
ATOM 757 N N . ALA A 1 99 ? 15.064 1.836 -10.678 1.00 58.19 99 ALA A N 1
ATOM 758 C CA . ALA A 1 99 ? 16.107 2.856 -10.777 1.00 58.19 99 ALA A CA 1
ATOM 759 C C . ALA A 1 99 ? 15.940 3.934 -9.691 1.00 58.19 99 ALA A C 1
ATOM 761 O O . ALA A 1 99 ? 16.931 4.479 -9.193 1.00 58.19 99 ALA A O 1
ATOM 762 N N . THR A 1 100 ? 14.693 4.196 -9.297 1.00 57.72 100 THR A N 1
ATOM 763 C CA . THR A 1 100 ? 14.288 5.125 -8.240 1.00 57.72 100 THR A CA 1
ATOM 764 C C . THR A 1 100 ? 13.415 4.433 -7.187 1.00 57.72 100 THR A C 1
ATOM 766 O O . THR A 1 100 ? 12.969 3.298 -7.362 1.00 57.72 100 THR A O 1
ATOM 769 N N . ALA A 1 101 ? 13.178 5.105 -6.058 1.00 58.84 101 ALA A N 1
ATOM 770 C CA . ALA A 1 101 ? 12.279 4.597 -5.021 1.00 58.84 101 ALA A CA 1
ATOM 771 C C . ALA A 1 101 ? 10.808 4.581 -5.466 1.00 58.84 101 ALA A C 1
ATOM 773 O O . ALA A 1 101 ? 10.040 3.729 -5.014 1.00 58.84 101 ALA A O 1
ATOM 774 N N . ASP A 1 102 ? 10.449 5.481 -6.380 1.00 58.50 102 ASP A N 1
ATOM 775 C CA . ASP A 1 102 ? 9.110 5.602 -6.956 1.00 58.50 102 ASP A CA 1
ATOM 776 C C . ASP A 1 102 ? 8.821 4.414 -7.886 1.00 58.50 102 ASP A C 1
ATOM 778 O O . ASP A 1 102 ? 7.729 3.841 -7.855 1.00 58.50 102 ASP A O 1
ATOM 782 N N . ASP A 1 103 ? 9.848 3.931 -8.597 1.00 58.88 103 ASP A N 1
ATOM 783 C CA . ASP A 1 103 ? 9.780 2.717 -9.427 1.00 58.88 103 ASP A CA 1
ATOM 784 C C . ASP A 1 103 ? 9.556 1.444 -8.605 1.00 58.88 103 ASP A C 1
ATOM 786 O O . ASP A 1 103 ? 9.325 0.374 -9.159 1.00 58.88 103 ASP A O 1
ATOM 790 N N . GLN A 1 104 ? 9.647 1.521 -7.277 1.00 65.00 104 GLN A N 1
ATOM 791 C CA . GLN A 1 104 ? 9.425 0.395 -6.376 1.00 65.00 104 GLN A CA 1
ATOM 792 C C . GLN A 1 104 ? 8.173 0.573 -5.519 1.00 65.00 104 GLN A C 1
ATOM 794 O O . GLN A 1 104 ? 7.970 -0.233 -4.614 1.00 65.00 104 GLN A O 1
ATOM 799 N N . ALA A 1 105 ? 7.366 1.614 -5.749 1.00 71.69 105 ALA A N 1
ATOM 800 C CA . ALA A 1 105 ? 6.244 1.959 -4.884 1.00 71.69 105 ALA A CA 1
ATOM 801 C C . ALA A 1 105 ? 5.282 0.778 -4.673 1.00 71.69 105 ALA A C 1
ATOM 803 O O . ALA A 1 105 ? 4.924 0.080 -5.619 1.00 71.69 105 ALA A O 1
ATOM 804 N N . LEU A 1 106 ? 4.848 0.555 -3.428 1.00 78.12 106 LEU A N 1
ATOM 805 C CA . LEU A 1 106 ? 3.914 -0.531 -3.122 1.00 78.12 106 LEU A CA 1
ATOM 806 C C . LEU A 1 106 ? 2.585 -0.319 -3.850 1.00 78.12 106 LEU A C 1
ATOM 808 O O . LEU A 1 106 ? 1.910 0.691 -3.638 1.00 78.12 106 LEU A O 1
ATOM 812 N N . VAL A 1 107 ? 2.190 -1.321 -4.633 1.00 86.25 107 VAL A N 1
ATOM 813 C CA . VAL A 1 107 ? 0.856 -1.399 -5.233 1.00 86.25 107 VAL A CA 1
ATOM 814 C C . VAL A 1 107 ? 0.049 -2.400 -4.431 1.00 86.25 107 VAL A C 1
ATOM 816 O O . VAL A 1 107 ? 0.456 -3.556 -4.282 1.00 86.25 107 VAL A O 1
ATOM 819 N N . ILE A 1 108 ? -1.082 -1.950 -3.897 1.00 89.69 108 ILE A N 1
ATOM 820 C CA . ILE A 1 108 ? -1.914 -2.736 -2.988 1.00 89.69 108 ILE A CA 1
ATOM 821 C C . ILE A 1 108 ? -3.342 -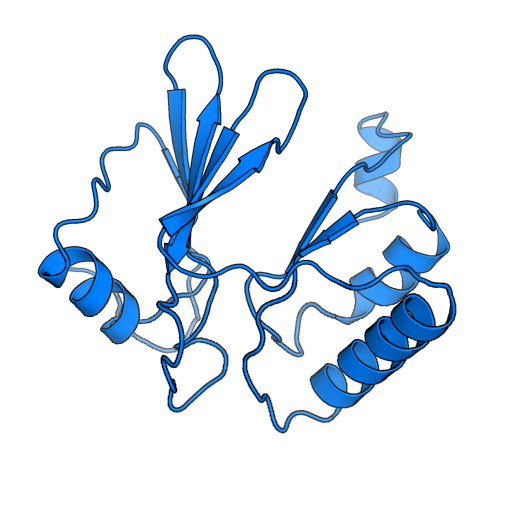2.749 -3.503 1.00 89.69 108 ILE A C 1
ATOM 823 O O . ILE A 1 108 ? -3.924 -1.694 -3.754 1.00 89.69 108 ILE A O 1
ATOM 827 N N . ARG A 1 109 ? -3.932 -3.937 -3.584 1.00 92.06 109 ARG A N 1
ATOM 828 C CA . ARG A 1 109 ? -5.368 -4.103 -3.782 1.00 92.06 109 ARG A CA 1
ATOM 829 C C . ARG A 1 109 ? -6.010 -4.477 -2.456 1.00 92.06 109 ARG A C 1
ATOM 831 O O . ARG A 1 109 ? -5.634 -5.458 -1.826 1.00 92.06 109 ARG A O 1
ATOM 838 N N . LEU A 1 110 ? -6.954 -3.660 -2.014 1.00 92.25 110 LEU A N 1
ATOM 839 C CA . LEU A 1 110 ? -7.666 -3.827 -0.757 1.00 92.25 110 LEU A CA 1
ATOM 840 C C . LEU A 1 110 ? -9.072 -4.351 -1.038 1.00 92.25 110 LEU A C 1
ATOM 842 O O . LEU A 1 110 ? -9.848 -3.679 -1.714 1.00 92.25 110 LEU A O 1
ATOM 846 N N . LEU A 1 111 ? -9.403 -5.508 -0.474 1.00 92.75 111 LEU A N 1
ATOM 847 C CA . LEU A 1 111 ? -10.770 -6.006 -0.389 1.00 92.75 111 LEU A CA 1
ATOM 848 C C . LEU A 1 111 ? -11.417 -5.478 0.893 1.00 92.75 111 LEU A C 1
ATOM 850 O O . LEU A 1 111 ? -10.975 -5.779 2.005 1.00 92.75 111 LEU A O 1
ATOM 854 N N . ILE A 1 112 ? -12.484 -4.706 0.723 1.00 91.00 112 ILE A N 1
ATOM 855 C CA . ILE A 1 112 ? -13.367 -4.222 1.778 1.00 91.00 112 ILE A CA 1
ATOM 856 C C . ILE A 1 112 ? -14.704 -4.959 1.635 1.00 91.00 112 ILE A C 1
ATOM 858 O O . ILE A 1 112 ? -15.343 -4.861 0.587 1.00 91.00 112 ILE A O 1
ATOM 862 N N . PRO A 1 113 ? -15.166 -5.679 2.669 1.00 88.12 113 PRO A N 1
ATOM 863 C CA . PRO A 1 113 ? -16.455 -6.349 2.614 1.00 88.12 113 PRO A CA 1
ATOM 864 C C . PRO A 1 113 ? -17.626 -5.387 2.346 1.00 88.12 113 PRO A C 1
ATOM 866 O O . PRO A 1 113 ? -17.605 -4.249 2.823 1.00 88.12 113 PRO A O 1
ATOM 869 N N . PRO A 1 114 ? -18.688 -5.850 1.665 1.00 90.19 114 PRO A N 1
ATOM 870 C CA . PRO A 1 114 ? -18.869 -7.227 1.203 1.00 90.19 114 PRO A CA 1
ATOM 871 C C . PRO A 1 114 ? -18.006 -7.602 -0.013 1.00 90.19 114 PRO A C 1
ATOM 873 O O . PRO A 1 114 ? -17.415 -8.673 0.020 1.00 90.19 114 PRO A O 1
ATOM 876 N N . GLU A 1 115 ? -17.868 -6.743 -1.025 1.00 91.56 115 GLU A N 1
ATOM 877 C CA . GLU A 1 115 ? -17.130 -7.050 -2.270 1.00 91.56 115 GLU A CA 1
ATOM 878 C C . GLU A 1 115 ? -16.559 -5.781 -2.935 1.00 91.56 115 GLU A C 1
ATOM 880 O O . GLU A 1 115 ? -16.578 -5.648 -4.152 1.00 91.56 115 GLU A O 1
ATOM 885 N N . THR A 1 116 ? -16.091 -4.803 -2.154 1.00 93.62 116 THR A N 1
ATOM 886 C CA . THR A 1 116 ? -15.499 -3.572 -2.701 1.00 93.62 116 THR A CA 1
ATOM 887 C C . THR A 1 116 ? -13.988 -3.694 -2.808 1.00 93.62 116 THR A C 1
ATOM 889 O O . THR A 1 116 ? -13.302 -3.923 -1.813 1.00 93.62 116 THR A O 1
ATOM 892 N N . PHE A 1 117 ? -13.453 -3.462 -3.999 1.00 93.06 117 PHE A N 1
ATOM 893 C CA . PHE A 1 117 ? -12.023 -3.480 -4.269 1.00 93.06 117 PHE A CA 1
ATOM 894 C C . PHE A 1 117 ? -11.486 -2.068 -4.488 1.00 93.06 117 PHE A C 1
ATOM 896 O O . PHE A 1 117 ? -11.964 -1.319 -5.342 1.00 93.06 117 PHE A O 1
ATOM 903 N N . VAL A 1 118 ? -10.439 -1.715 -3.744 1.00 92.12 118 VAL A N 1
ATOM 904 C CA . VAL A 1 118 ? -9.714 -0.450 -3.900 1.00 92.12 118 VAL A CA 1
ATOM 905 C C . VAL A 1 118 ? -8.283 -0.747 -4.321 1.00 92.12 118 VAL A C 1
ATOM 907 O O . VAL A 1 118 ? -7.558 -1.428 -3.598 1.00 92.12 118 VAL A O 1
ATOM 910 N N . LEU A 1 119 ? -7.864 -0.234 -5.475 1.00 90.50 119 LEU A N 1
ATOM 911 C CA . LEU A 1 119 ? -6.490 -0.347 -5.956 1.00 90.50 119 LEU A CA 1
ATOM 912 C C . LEU A 1 119 ? -5.723 0.930 -5.617 1.00 90.50 119 LEU A C 1
ATOM 914 O O . LEU A 1 119 ? -6.067 2.013 -6.084 1.00 90.50 119 LEU A O 1
ATOM 918 N N . PHE A 1 120 ? -4.674 0.798 -4.815 1.00 87.69 120 PHE A N 1
ATOM 919 C CA . PHE A 1 120 ? -3.731 1.864 -4.507 1.00 87.69 120 PHE A CA 1
ATOM 920 C C . PHE A 1 120 ? -2.473 1.656 -5.338 1.00 87.69 120 PHE A C 1
ATOM 922 O O . PHE A 1 120 ? -1.750 0.685 -5.120 1.00 87.69 120 PHE A O 1
ATOM 929 N N . THR A 1 121 ? -2.196 2.570 -6.265 1.00 81.44 121 THR A N 1
ATOM 930 C CA . THR A 1 121 ? -0.980 2.522 -7.095 1.00 81.44 121 THR A CA 1
ATOM 931 C C . THR A 1 121 ? 0.106 3.474 -6.594 1.00 81.44 121 THR A C 1
ATOM 933 O O . THR A 1 121 ? 1.205 3.492 -7.127 1.00 81.44 121 THR A O 1
ATOM 936 N N . SER A 1 122 ? -0.167 4.265 -5.548 1.00 74.38 122 SER A N 1
ATOM 937 C CA . SER A 1 122 ? 0.707 5.370 -5.123 1.00 74.38 122 SER A CA 1
ATOM 938 C C . SER A 1 122 ? 1.047 6.284 -6.313 1.00 74.38 122 SER A C 1
ATOM 940 O O . SER A 1 122 ? 0.235 6.415 -7.230 1.00 74.38 122 SER A O 1
ATOM 942 N N . ASP A 1 123 ? 2.224 6.907 -6.315 1.00 65.75 123 ASP A N 1
ATOM 943 C CA . ASP A 1 123 ? 2.718 7.725 -7.418 1.00 65.75 123 ASP A CA 1
ATOM 944 C C . ASP A 1 123 ? 3.533 6.883 -8.417 1.00 65.75 123 ASP A C 1
ATOM 946 O O . ASP A 1 123 ? 4.499 7.348 -9.017 1.00 65.75 123 ASP A O 1
ATOM 950 N N . SER A 1 124 ? 3.167 5.607 -8.577 1.00 67.81 124 SER A N 1
ATOM 951 C CA . SER A 1 124 ? 3.866 4.697 -9.475 1.00 67.81 124 SER A CA 1
ATOM 952 C C . SER A 1 124 ? 3.894 5.242 -10.906 1.00 67.81 124 SER A C 1
ATOM 954 O O . SER A 1 124 ? 2.841 5.549 -11.474 1.00 67.81 124 SER A O 1
ATOM 956 N N . GLY A 1 125 ? 5.088 5.317 -11.495 1.00 67.00 125 GLY A N 1
ATOM 957 C CA . GLY A 1 125 ? 5.278 5.730 -12.883 1.00 67.00 125 GLY A CA 1
ATOM 958 C C . GLY A 1 125 ? 4.889 4.654 -13.904 1.00 67.00 125 GLY A C 1
ATOM 959 O O . GLY A 1 125 ? 4.542 3.518 -13.569 1.00 67.00 125 GLY A O 1
ATOM 960 N N . ALA A 1 126 ? 5.006 5.003 -15.186 1.00 70.75 126 ALA A N 1
ATOM 961 C CA . ALA A 1 126 ? 4.618 4.147 -16.309 1.00 70.75 126 ALA A CA 1
ATOM 962 C C . ALA A 1 126 ? 5.336 2.778 -16.354 1.00 70.75 126 ALA A C 1
ATOM 964 O O . ALA A 1 126 ? 4.846 1.843 -16.987 1.00 70.75 126 ALA A O 1
ATOM 965 N N . GLU A 1 127 ? 6.510 2.624 -15.732 1.00 70.75 127 GLU A N 1
ATOM 966 C CA . GLU A 1 127 ? 7.202 1.327 -15.653 1.00 70.75 127 GLU A CA 1
ATOM 967 C C . GLU A 1 127 ? 6.465 0.330 -14.756 1.00 70.75 127 GLU A C 1
ATOM 969 O O . GLU A 1 127 ? 6.234 -0.810 -15.168 1.00 70.75 127 GLU A O 1
ATOM 974 N N . THR A 1 128 ? 6.015 0.770 -13.580 1.00 76.31 128 THR A N 1
ATOM 975 C CA . THR A 1 128 ? 5.199 -0.041 -12.670 1.00 76.31 128 THR A CA 1
ATOM 976 C C . THR A 1 128 ? 3.867 -0.414 -13.314 1.00 76.31 128 THR A C 1
ATOM 978 O O . THR A 1 128 ? 3.460 -1.571 -13.243 1.00 76.31 128 THR A O 1
ATOM 981 N N . GLU A 1 129 ? 3.214 0.518 -14.019 1.00 77.94 129 GLU A N 1
ATOM 982 C CA . GLU A 1 129 ? 1.974 0.233 -14.757 1.00 77.94 129 GLU A CA 1
ATOM 983 C C . GLU A 1 129 ? 2.186 -0.857 -15.819 1.00 77.94 129 GLU A C 1
ATOM 985 O O . GLU A 1 129 ? 1.429 -1.827 -15.878 1.00 77.94 129 GLU A O 1
ATOM 990 N N . ARG A 1 130 ? 3.265 -0.775 -16.612 1.00 78.00 130 ARG A N 1
ATOM 991 C CA . ARG A 1 130 ? 3.607 -1.826 -17.589 1.00 78.00 130 ARG A CA 1
ATOM 992 C C . ARG A 1 130 ? 3.916 -3.163 -16.920 1.00 78.00 130 ARG A C 1
ATOM 994 O O . ARG A 1 130 ? 3.533 -4.209 -17.449 1.00 78.00 130 ARG A O 1
ATOM 1001 N N . ALA A 1 131 ? 4.595 -3.158 -15.775 1.00 79.06 131 ALA A N 1
ATOM 1002 C CA . ALA A 1 131 ? 4.881 -4.377 -15.022 1.00 79.06 131 ALA A CA 1
ATOM 1003 C C . ALA A 1 131 ? 3.589 -5.050 -14.526 1.00 79.06 131 ALA A C 1
ATOM 1005 O O . AL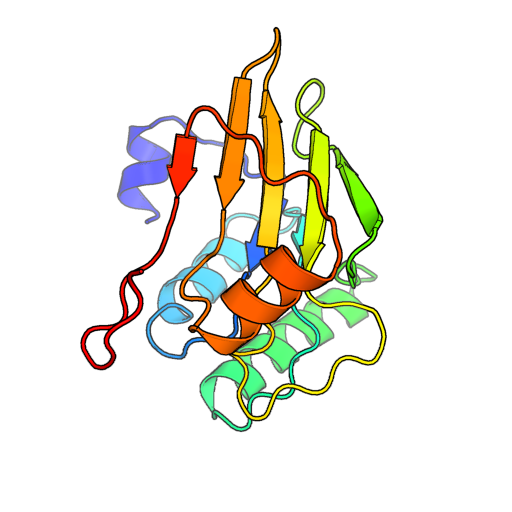A A 1 131 ? 3.432 -6.260 -14.682 1.00 79.06 131 ALA A O 1
ATOM 1006 N N . LEU A 1 132 ? 2.641 -4.270 -13.999 1.00 82.62 132 LEU A N 1
ATOM 1007 C CA . LEU A 1 132 ? 1.334 -4.765 -13.553 1.00 82.62 132 LEU A CA 1
ATOM 1008 C C . LEU A 1 132 ? 0.490 -5.313 -14.711 1.00 82.62 132 LEU A C 1
ATOM 1010 O O . LEU A 1 132 ? -0.137 -6.359 -14.577 1.00 82.62 132 LEU A O 1
ATOM 1014 N N . LEU A 1 133 ? 0.490 -4.636 -15.862 1.00 82.81 133 LEU A N 1
ATOM 1015 C CA . LEU A 1 133 ? -0.266 -5.085 -17.035 1.00 82.81 133 LEU A CA 1
ATOM 1016 C C . LEU A 1 133 ? 0.331 -6.345 -17.678 1.00 82.81 133 LEU A C 1
ATOM 1018 O O . LEU A 1 133 ? -0.398 -7.159 -18.239 1.00 82.81 133 LEU A O 1
ATOM 1022 N N . SER A 1 134 ? 1.653 -6.521 -17.607 1.00 81.88 134 SER A N 1
ATOM 1023 C CA . SER A 1 134 ? 2.345 -7.662 -18.227 1.00 81.88 134 SER A CA 1
ATOM 1024 C C . SER A 1 134 ? 2.388 -8.917 -17.356 1.00 81.88 134 SER A C 1
ATOM 1026 O O . SER A 1 134 ? 2.513 -10.016 -17.892 1.00 81.88 134 SER A O 1
ATOM 1028 N N . ASN A 1 135 ? 2.275 -8.786 -16.031 1.00 77.56 135 ASN A N 1
ATOM 1029 C CA . ASN A 1 135 ? 2.400 -9.918 -15.109 1.00 77.56 135 ASN A CA 1
ATOM 1030 C C . ASN A 1 135 ? 1.085 -10.692 -14.878 1.00 77.56 135 ASN A C 1
ATOM 1032 O O . ASN A 1 135 ? 1.096 -11.699 -14.172 1.00 77.56 135 ASN A O 1
ATOM 1036 N N . GLY A 1 136 ? -0.029 -10.239 -15.465 1.00 77.25 136 GLY A N 1
ATOM 1037 C CA . GLY A 1 136 ? -1.330 -10.901 -15.351 1.00 77.25 136 GLY A CA 1
ATOM 1038 C C . GLY A 1 136 ? -1.978 -10.784 -13.968 1.00 77.25 136 GLY A C 1
ATOM 1039 O O . GLY A 1 136 ? -2.842 -11.595 -13.640 1.00 77.25 136 GLY A O 1
ATOM 1040 N N . SER A 1 137 ? -1.561 -9.809 -13.151 1.00 82.69 137 SER A N 1
ATOM 1041 C CA . SER A 1 137 ? -2.217 -9.511 -11.875 1.00 82.69 137 SER A CA 1
ATOM 1042 C C . SER A 1 137 ? -3.673 -9.125 -12.108 1.00 82.69 137 SER A C 1
ATOM 1044 O O . SER A 1 137 ? -3.991 -8.389 -13.042 1.00 82.69 137 SER A O 1
ATOM 1046 N N . ASP A 1 138 ? -4.563 -9.579 -11.229 1.00 83.69 138 ASP A N 1
ATOM 1047 C CA . ASP A 1 138 ? -5.938 -9.098 -11.231 1.00 83.69 138 ASP A CA 1
ATOM 1048 C C . ASP A 1 138 ? -5.984 -7.683 -10.635 1.00 83.69 138 ASP A C 1
ATOM 1050 O O . ASP A 1 138 ? -5.873 -7.481 -9.420 1.00 83.69 138 ASP A O 1
ATOM 1054 N N . LEU A 1 139 ? -6.112 -6.707 -11.533 1.00 87.88 139 LEU A N 1
ATOM 1055 C CA . LEU A 1 139 ? -6.196 -5.282 -11.230 1.00 87.88 139 LEU A CA 1
ATOM 1056 C C . LEU A 1 139 ? -7.643 -4.790 -11.110 1.00 87.88 139 LEU A C 1
ATOM 1058 O O . LEU A 1 139 ? -7.845 -3.587 -10.960 1.00 87.88 139 LEU A O 1
ATOM 1062 N N . GLN A 1 140 ? -8.646 -5.674 -11.203 1.00 89.62 140 GLN A N 1
ATOM 1063 C CA . GLN A 1 140 ? -10.041 -5.258 -11.131 1.00 89.62 140 GLN A CA 1
ATOM 1064 C C . GLN A 1 140 ? -10.318 -4.571 -9.788 1.00 89.62 140 GLN A C 1
ATOM 1066 O O . GLN A 1 140 ? -10.145 -5.151 -8.709 1.00 89.62 140 GLN A O 1
ATOM 1071 N N . SER A 1 141 ? -10.770 -3.322 -9.864 1.00 90.81 141 SER A N 1
ATOM 1072 C CA . SER A 1 141 ? -11.163 -2.536 -8.704 1.00 90.81 141 SER A CA 1
ATOM 1073 C C . SER A 1 141 ? -12.364 -1.647 -9.002 1.00 90.81 141 SER A C 1
ATOM 1075 O O . SER A 1 141 ? -12.567 -1.209 -10.134 1.00 90.81 141 SER A O 1
ATOM 1077 N N . ASP A 1 142 ? -13.153 -1.365 -7.968 1.00 92.12 142 ASP A N 1
ATOM 1078 C CA . ASP A 1 142 ? -14.249 -0.393 -8.029 1.00 92.12 142 ASP A CA 1
ATOM 1079 C C . ASP A 1 142 ? -13.716 1.035 -7.884 1.00 92.12 142 ASP A C 1
ATOM 1081 O O . ASP A 1 142 ? -14.270 1.990 -8.428 1.00 92.12 142 ASP A O 1
ATOM 1085 N N . ILE A 1 143 ? -12.626 1.183 -7.126 1.00 89.38 143 ILE A N 1
ATOM 1086 C CA . ILE A 1 143 ? -11.973 2.459 -6.844 1.00 89.38 143 ILE A CA 1
ATOM 1087 C C . ILE A 1 143 ? -10.490 2.341 -7.197 1.00 89.38 143 ILE A C 1
ATOM 1089 O O . ILE A 1 143 ? -9.815 1.394 -6.787 1.00 89.38 143 ILE A O 1
ATOM 1093 N N . LEU A 1 144 ? -9.972 3.324 -7.932 1.00 87.00 144 LEU A N 1
ATOM 1094 C CA . LEU A 1 144 ? -8.545 3.499 -8.197 1.00 87.00 144 LEU A CA 1
ATOM 1095 C C . LEU A 1 144 ? -8.049 4.751 -7.471 1.00 87.00 144 LEU A C 1
ATOM 1097 O O . LEU A 1 144 ? -8.520 5.859 -7.725 1.00 87.00 144 LEU A O 1
ATOM 1101 N N . VAL A 1 145 ? -7.076 4.570 -6.584 1.00 83.19 145 VAL A N 1
ATOM 1102 C CA . VAL A 1 145 ? -6.368 5.644 -5.891 1.00 83.19 145 VAL A CA 1
ATOM 1103 C C . VAL A 1 145 ? -4.963 5.733 -6.474 1.00 83.19 145 VAL A C 1
ATOM 1105 O O . VAL A 1 145 ? -4.064 4.974 -6.104 1.00 83.19 145 VAL A O 1
ATOM 1108 N N . LYS A 1 146 ? -4.799 6.677 -7.400 1.00 78.94 146 LYS A N 1
ATOM 1109 C CA . LYS A 1 146 ? -3.540 6.973 -8.081 1.00 78.94 146 LYS A CA 1
ATOM 1110 C C . LYS A 1 146 ? -3.030 8.347 -7.657 1.00 78.94 146 LYS A C 1
ATOM 1112 O O . LYS A 1 146 ? -3.796 9.310 -7.616 1.00 78.94 146 LYS A O 1
ATOM 1117 N N . GLY A 1 147 ? -1.747 8.423 -7.335 1.00 65.00 147 GLY A N 1
ATOM 1118 C CA . GLY A 1 147 ? -1.042 9.675 -7.113 1.00 65.00 147 GLY A CA 1
ATOM 1119 C C . GLY A 1 147 ? -0.619 10.320 -8.439 1.00 65.00 147 GLY A C 1
ATOM 1120 O O . GLY A 1 147 ? -0.436 9.638 -9.449 1.00 65.00 147 GLY A O 1
ATOM 1121 N N . GLN A 1 148 ? -0.538 11.650 -8.471 1.00 54.44 148 GLN A N 1
ATOM 1122 C CA . GLN A 1 148 ? -0.058 12.400 -9.632 1.00 54.44 148 GLN A CA 1
ATOM 1123 C C . GLN A 1 148 ? 1.174 13.209 -9.235 1.00 54.44 148 GLN A C 1
ATOM 1125 O O . GLN A 1 148 ? 1.059 14.233 -8.559 1.00 54.44 148 GLN A O 1
ATOM 1130 N N . HIS A 1 149 ? 2.343 12.807 -9.732 1.00 52.41 149 HIS A N 1
ATOM 1131 C CA . HIS A 1 149 ? 3.513 13.675 -9.739 1.00 52.41 149 HIS A CA 1
ATOM 1132 C C . HIS A 1 149 ? 3.375 14.749 -10.822 1.00 52.41 149 HIS A C 1
ATOM 1134 O O . HIS A 1 149 ? 2.953 14.493 -11.948 1.00 52.41 149 HIS A O 1
ATOM 1140 N N . HIS A 1 150 ? 3.755 15.978 -10.478 1.00 44.00 150 HIS A N 1
ATOM 1141 C CA . HIS A 1 150 ? 3.562 17.169 -11.309 1.00 44.00 150 HIS A CA 1
ATOM 1142 C C . HIS A 1 150 ? 4.507 17.258 -12.526 1.00 44.00 150 HIS A C 1
ATOM 1144 O O . HIS A 1 150 ? 4.561 18.302 -13.171 1.00 44.00 150 HIS A O 1
ATOM 1150 N N . SER A 1 151 ? 5.268 16.202 -12.838 1.00 44.03 151 SER A N 1
ATOM 1151 C CA . SER A 1 151 ? 6.328 16.249 -13.850 1.00 44.03 151 SER A CA 1
ATOM 1152 C C . SER A 1 151 ? 6.214 15.260 -15.007 1.00 44.03 151 SER A C 1
ATOM 1154 O O . SER A 1 151 ? 6.858 15.526 -16.015 1.00 44.03 151 SER A O 1
ATOM 1156 N N . GLU A 1 152 ? 5.415 14.186 -14.962 1.00 46.31 152 GLU A N 1
ATOM 1157 C CA . GLU A 1 152 ? 5.408 13.219 -16.075 1.00 46.31 152 GLU A CA 1
ATOM 1158 C C . GLU A 1 152 ? 4.033 12.627 -16.408 1.00 46.31 152 GLU A C 1
ATOM 1160 O O . GLU A 1 152 ? 3.194 12.335 -15.556 1.00 46.31 152 GLU A O 1
ATOM 1165 N N . ILE A 1 153 ? 3.817 12.473 -17.716 1.00 45.06 153 ILE A N 1
ATOM 1166 C CA . ILE A 1 153 ? 2.606 11.978 -18.363 1.00 45.06 153 ILE A CA 1
ATOM 1167 C C . ILE A 1 153 ? 2.482 10.481 -18.053 1.00 45.06 153 ILE A C 1
ATOM 1169 O O . ILE A 1 153 ? 3.138 9.661 -18.686 1.00 45.06 153 ILE A O 1
ATOM 1173 N N . SER A 1 154 ? 1.631 10.115 -17.096 1.00 36.25 154 SER A N 1
ATOM 1174 C CA . SER A 1 154 ? 1.200 8.724 -16.905 1.00 36.25 154 SER A CA 1
ATOM 1175 C C . SER A 1 154 ? -0.303 8.631 -17.136 1.00 36.25 154 SER A C 1
ATOM 1177 O O . SER A 1 154 ? -1.105 8.917 -16.242 1.00 36.25 154 SER A O 1
ATOM 1179 N N . GLY A 1 155 ? -0.674 8.261 -18.360 1.00 36.97 155 GLY A N 1
ATOM 1180 C CA . GLY A 1 155 ? -2.052 8.026 -18.774 1.00 36.97 155 GLY A CA 1
ATOM 1181 C C . GLY A 1 155 ? -2.123 7.541 -20.217 1.00 36.97 155 GLY A C 1
ATOM 1182 O O . GLY A 1 155 ? -1.979 8.339 -21.142 1.00 36.97 155 GLY A O 1
ATOM 1183 N N . SER A 1 156 ? -2.337 6.241 -20.405 1.00 35.91 156 SER A N 1
ATOM 1184 C CA . SER A 1 156 ? -2.983 5.624 -21.575 1.00 35.91 156 SER A CA 1
ATOM 1185 C C . SER A 1 156 ? -3.466 4.239 -21.177 1.00 35.91 156 SER A C 1
ATOM 1187 O O . SER A 1 156 ? -2.598 3.436 -20.775 1.00 35.91 156 SER A O 1
#

Radius of gyration: 15.8 Å; chains: 1; bounding box: 39×30×42 Å

pLDDT: mean 70.26, std 13.91, range [35.91, 93.62]

Sequence (156 aa):
MRGYLHWAGVNQLTGLVLTHGDSQHIGGITQLLSDFPRIRLIDNPAPDRSVIHRRLSRIVSGLEGLGRKPAKLAAGDNFHFSRDAVADVLFPPRGFAGATADDQALVIRLLIPPETFVLFTSDSGAETERALLSNGSDLQSDILVKGQHHSEISGS

Foldseek 3Di:
DVVVCVVVVPQAAAEDEDQFQDPVPLPVVVVVCVSHVNYAYAYEPADAPDPSVVVVVVVQVVCVVVVRHHDHDAAQDKDDPDPQKIKGWHDDHPPDHDPHRLCGGTWIWMADPPGAIETESEQRAPNVVVVSVVVPDDPDGPHYHYDDDPPDDDDD

Secondary structure (DSSP, 8-state):
-HHHHHHTT-----EEE--S--TTTTHHHHHHHHH-TTPEEEE------SHHHHHHHHHHHHHHHTT-PPEE--TT-EEESSSS-EEEEEESPTT---SSSGGGPPEEEEEETTTEEEEEEET--HHHHHHHHHTT-----SEEEE---TT-----